Protein AF-A0AAE1R6Q3-F1 (afdb_monomer)

InterPro domains:
  IPR003698 Lipoyl synthase [PTHR10949] (1-65)
  IPR058240 Radical SAM superfamily [SSF102114] (2-63)

Foldseek 3Di:
DEAEQDDAPDPVDDDRPDDDDQVVQVVVQVVCVVVVDQDYHTDHPIDPPVCPVVSVVVSVVVVVVVVVVD

Radius of gyration: 15.52 Å; Cα contacts (8 Å, |Δi|>4): 62; chains: 1; bounding box: 43×26×36 Å

Organism: NCBI:txid243964

Secondary structure (DSSP, 8-state):
-EE------STTSPPP-----HHHHHHHHHHHHHTT-S--EESTT--TTTTHHHHHHHHHHHHHHHHHT-

Sequence (70 aa):
MTFGQYMRPSKRHMPVSEYITPEAFENYRVLGMQMGFRYVASGPMVRSSYKAGEFYIKSMIESDRAASTS

Nearest PDB structures (foldseek):
  4u0p-assembly1_B  TM=9.912E-01  e=2.378E-03  Thermosynechococcus vestitus BP-1
  5exk-assembly4_G  TM=9.517E-01  e=2.378E-03  Mycobacterium tuberculosis H37Rv
  4u0o-assembly1_B  TM=9.484E-01  e=2.728E-03  Thermosynechococcus vestitus BP-1

pLDDT: mean 90.36, std 8.91, range [51.5, 98.0]

Solvent-accessible surface area (backbone atoms only — not comparable to full-atom values): 4317 Å² total; per-residue (Å²): 90,68,42,48,53,82,73,63,88,47,93,88,47,73,76,76,89,74,86,82,51,73,66,58,27,49,51,52,29,53,51,40,45,74,72,64,46,92,48,58,50,47,32,66,86,43,48,86,71,61,62,44,69,62,53,52,53,50,51,51,54,53,50,54,53,56,61,75,77,108

Mean predicted aligned error: 5.34 Å

Structure (mmCIF, N/CA/C/O backbone):
data_AF-A0AAE1R6Q3-F1
#
_entry.id   AF-A0AAE1R6Q3-F1
#
loop_
_atom_site.group_PDB
_atom_site.id
_atom_site.type_symbol
_atom_site.label_atom_id
_atom_site.label_alt_id
_atom_site.label_comp_id
_atom_site.label_asym_id
_atom_site.label_entity_id
_atom_site.label_seq_id
_atom_site.pdbx_PDB_ins_code
_atom_site.Cartn_x
_atom_site.Cartn_y
_atom_site.Cartn_z
_atom_site.occupancy
_atom_site.B_iso_or_equiv
_atom_site.auth_seq_id
_atom_site.auth_comp_id
_atom_site.auth_asym_id
_atom_site.auth_atom_id
_atom_site.pdbx_PDB_model_num
ATOM 1 N N . MET A 1 1 ? -7.511 -3.294 4.973 1.00 91.81 1 MET A N 1
ATOM 2 C CA . MET A 1 1 ? -6.898 -3.551 3.654 1.00 91.81 1 MET A CA 1
ATOM 3 C C . MET A 1 1 ? -5.485 -2.981 3.634 1.00 91.81 1 MET A C 1
ATOM 5 O O . MET A 1 1 ? -5.235 -1.996 4.319 1.00 91.81 1 MET A O 1
ATOM 9 N N . THR A 1 2 ? -4.557 -3.609 2.911 1.00 94.62 2 THR A N 1
ATOM 10 C CA . THR A 1 2 ? -3.152 -3.171 2.844 1.00 94.62 2 THR A CA 1
ATOM 11 C C . THR A 1 2 ? -2.653 -3.169 1.400 1.00 94.62 2 THR A C 1
ATOM 13 O O . THR A 1 2 ? -2.774 -4.195 0.735 1.00 94.62 2 THR A O 1
ATOM 16 N N . PHE A 1 3 ? -2.039 -2.077 0.948 1.00 96.06 3 PHE A N 1
ATOM 17 C CA . PHE A 1 3 ? -1.363 -1.967 -0.347 1.00 96.06 3 PHE A CA 1
ATOM 18 C C . PHE A 1 3 ? 0.130 -1.740 -0.135 1.00 96.06 3 PHE A C 1
ATOM 20 O O . PHE A 1 3 ? 0.521 -0.789 0.540 1.00 96.06 3 PHE A O 1
ATOM 27 N N . GLY A 1 4 ? 0.959 -2.610 -0.711 1.00 96.06 4 GLY A N 1
ATOM 28 C CA . GLY A 1 4 ? 2.414 -2.560 -0.591 1.00 96.06 4 GLY A CA 1
ATOM 29 C C . GLY A 1 4 ? 3.108 -2.753 -1.932 1.00 96.06 4 GLY A C 1
ATOM 30 O O . GLY A 1 4 ? 2.543 -3.362 -2.839 1.00 96.06 4 GLY A O 1
ATOM 31 N N . GLN A 1 5 ? 4.345 -2.269 -2.057 1.00 97.62 5 GLN A N 1
ATOM 32 C CA . GLN A 1 5 ? 5.151 -2.523 -3.251 1.00 97.62 5 GLN A CA 1
ATOM 33 C C . GLN A 1 5 ? 5.541 -4.001 -3.308 1.00 97.62 5 GLN A C 1
ATOM 35 O O . GLN A 1 5 ? 6.081 -4.556 -2.343 1.00 97.62 5 GLN A O 1
ATOM 40 N N . TYR A 1 6 ? 5.337 -4.620 -4.470 1.00 96.94 6 TYR A N 1
ATOM 41 C CA . TYR A 1 6 ? 5.916 -5.925 -4.743 1.00 96.94 6 TYR A CA 1
ATOM 42 C C . TYR A 1 6 ? 7.439 -5.801 -4.822 1.00 96.94 6 TYR A C 1
ATOM 44 O O . TYR A 1 6 ? 7.982 -5.136 -5.707 1.00 96.94 6 TYR A O 1
ATOM 52 N N . MET A 1 7 ? 8.117 -6.455 -3.882 1.00 95.38 7 MET A N 1
ATOM 53 C CA . MET A 1 7 ? 9.570 -6.558 -3.846 1.00 95.38 7 MET A CA 1
ATOM 54 C C . MET A 1 7 ? 9.948 -7.964 -4.275 1.00 95.38 7 MET A C 1
ATOM 56 O O . MET A 1 7 ? 9.758 -8.926 -3.530 1.00 95.38 7 MET A O 1
ATOM 60 N N . ARG A 1 8 ? 10.457 -8.077 -5.501 1.00 96.75 8 ARG A N 1
ATOM 61 C CA . ARG A 1 8 ? 10.873 -9.348 -6.089 1.00 96.75 8 ARG A CA 1
ATOM 62 C C . ARG A 1 8 ? 11.962 -10.005 -5.222 1.00 96.75 8 ARG A C 1
ATOM 64 O O . ARG A 1 8 ? 13.053 -9.444 -5.137 1.00 96.75 8 ARG A O 1
ATOM 71 N N . PRO A 1 9 ? 11.733 -11.200 -4.640 1.00 96.56 9 PRO A N 1
ATOM 72 C CA . PRO A 1 9 ? 12.717 -11.825 -3.750 1.00 96.56 9 PRO A CA 1
ATOM 73 C C . PRO A 1 9 ? 13.976 -12.314 -4.474 1.00 96.56 9 PRO A C 1
ATOM 75 O O . PRO A 1 9 ? 15.070 -12.302 -3.922 1.00 96.56 9 PRO A O 1
ATOM 78 N N . SER A 1 10 ? 13.830 -12.787 -5.717 1.00 96.94 10 SER A N 1
ATOM 79 C CA . SER A 1 10 ? 14.948 -13.265 -6.537 1.00 96.94 10 SER A CA 1
ATOM 80 C C . SER A 1 10 ? 14.609 -13.260 -8.029 1.00 96.94 10 SER A C 1
ATOM 82 O O . SER A 1 10 ? 13.440 -13.173 -8.410 1.00 96.94 10 SER A O 1
ATOM 84 N N . LYS A 1 11 ? 15.620 -13.457 -8.887 1.00 95.75 11 LYS A N 1
ATOM 85 C CA . LYS A 1 11 ? 15.470 -13.533 -10.354 1.00 95.75 11 LYS A CA 1
ATOM 86 C C . LYS A 1 11 ? 14.568 -14.673 -10.858 1.00 95.75 11 LYS A C 1
ATOM 88 O O . LYS A 1 11 ? 14.210 -14.672 -12.028 1.00 95.75 11 LYS A O 1
ATOM 93 N N . ARG A 1 12 ? 14.202 -15.638 -10.008 1.00 97.38 12 ARG A N 1
ATOM 94 C CA . ARG A 1 12 ? 13.263 -16.717 -10.367 1.00 97.38 12 ARG A CA 1
ATOM 95 C C . ARG A 1 12 ? 11.795 -16.318 -10.201 1.00 97.38 12 ARG A C 1
ATOM 97 O O . ARG A 1 12 ? 10.928 -16.965 -10.767 1.00 97.38 12 ARG A O 1
ATOM 104 N N . HIS A 1 13 ? 11.520 -15.266 -9.432 1.00 98.00 13 HIS A N 1
ATOM 105 C CA . HIS A 1 13 ? 10.165 -14.767 -9.212 1.00 98.00 13 HIS A CA 1
ATOM 106 C C . HIS A 1 13 ? 9.749 -13.810 -10.329 1.00 98.00 13 HIS A C 1
ATOM 108 O O . HIS A 1 13 ? 10.605 -13.336 -11.085 1.00 98.00 13 HIS A O 1
ATOM 114 N N . MET A 1 14 ? 8.454 -13.495 -10.395 1.00 97.38 14 MET A N 1
ATOM 115 C CA . MET A 1 14 ? 7.895 -12.536 -11.348 1.00 97.38 14 MET A CA 1
ATOM 116 C C . MET A 1 14 ? 8.712 -11.228 -11.352 1.00 97.38 14 MET A C 1
ATOM 118 O O . MET A 1 14 ? 9.088 -10.739 -10.282 1.00 97.38 14 MET A O 1
ATOM 122 N N . PRO A 1 15 ? 9.078 -10.682 -12.525 1.00 97.56 15 PRO A N 1
ATOM 123 C CA . PRO A 1 15 ? 9.755 -9.394 -12.589 1.00 97.56 15 PRO A CA 1
ATOM 124 C C . PRO A 1 15 ? 8.849 -8.281 -12.053 1.00 97.56 15 PRO A C 1
ATOM 126 O O . PRO A 1 15 ? 7.627 -8.347 -12.166 1.00 97.56 15 PRO A O 1
ATOM 129 N N . VAL A 1 16 ? 9.461 -7.253 -11.465 1.00 96.94 16 VAL A N 1
ATOM 130 C CA . VAL A 1 16 ? 8.734 -6.034 -11.099 1.00 96.94 16 VAL A CA 1
ATOM 131 C C . VAL A 1 16 ? 8.338 -5.333 -12.394 1.00 96.94 16 VAL A C 1
ATOM 133 O O . VAL A 1 16 ? 9.215 -5.000 -13.186 1.00 96.94 16 VAL A O 1
ATOM 136 N N . SER A 1 17 ? 7.036 -5.145 -12.610 1.00 96.75 17 SER A N 1
ATOM 137 C CA . SER A 1 17 ? 6.536 -4.397 -13.769 1.00 96.75 17 SER A CA 1
ATOM 138 C C . SER A 1 17 ? 6.740 -2.894 -13.589 1.00 96.75 17 SER A C 1
ATOM 140 O O . SER A 1 17 ? 7.121 -2.211 -14.530 1.00 96.75 17 SER A O 1
ATOM 142 N N . GLU A 1 18 ? 6.496 -2.388 -12.378 1.00 97.12 18 GLU A N 1
ATOM 143 C CA . GLU A 1 18 ? 6.564 -0.962 -12.065 1.00 97.12 18 GLU A CA 1
ATOM 144 C C . GLU A 1 18 ? 6.855 -0.736 -10.572 1.00 97.12 18 GLU A C 1
ATOM 146 O O . GLU A 1 18 ? 6.456 -1.533 -9.710 1.00 97.12 18 GLU A O 1
ATOM 151 N N . TYR A 1 19 ? 7.552 0.363 -10.276 1.00 96.88 19 TYR A N 1
ATOM 152 C CA . TYR A 1 19 ? 7.703 0.901 -8.928 1.00 96.88 19 TYR A CA 1
ATOM 153 C C . TYR A 1 19 ? 6.735 2.062 -8.741 1.00 96.88 19 TYR A C 1
ATOM 155 O O . TYR A 1 19 ? 6.873 3.104 -9.376 1.00 96.88 19 TYR A O 1
ATOM 163 N N . ILE A 1 20 ? 5.758 1.867 -7.863 1.00 97.69 20 ILE A N 1
ATOM 164 C CA . ILE A 1 20 ? 4.644 2.795 -7.692 1.00 97.69 20 ILE A CA 1
ATOM 165 C C . ILE A 1 20 ? 5.085 4.021 -6.884 1.00 97.69 20 ILE A C 1
ATOM 167 O O . ILE A 1 20 ? 5.792 3.902 -5.877 1.00 97.69 20 ILE A O 1
ATOM 171 N N . THR A 1 21 ? 4.651 5.209 -7.311 1.00 97.69 21 THR A N 1
ATOM 172 C CA . THR A 1 21 ? 4.980 6.470 -6.636 1.00 97.69 21 THR A CA 1
ATOM 173 C C . THR A 1 21 ? 4.257 6.601 -5.289 1.00 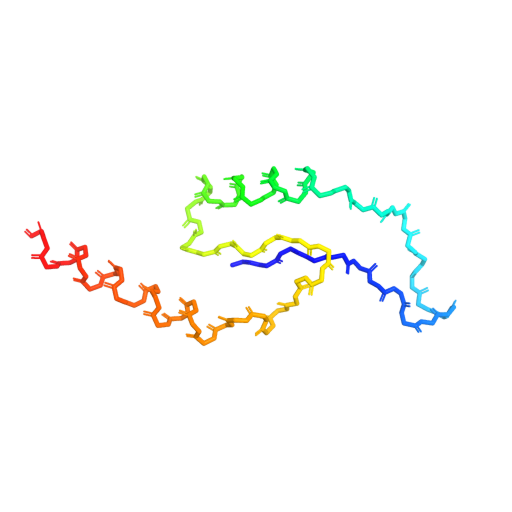97.69 21 THR A C 1
ATOM 175 O O . THR A 1 21 ? 3.162 6.056 -5.109 1.00 97.69 21 THR A O 1
ATOM 178 N N . PRO A 1 22 ? 4.816 7.360 -4.327 1.00 96.31 22 PRO A N 1
ATOM 179 C CA . PRO A 1 22 ? 4.127 7.651 -3.068 1.00 96.31 22 PRO A CA 1
ATOM 180 C C . PRO A 1 22 ? 2.732 8.271 -3.257 1.00 96.31 22 PRO A C 1
ATOM 182 O O . PRO A 1 22 ? 1.812 7.933 -2.519 1.00 96.31 22 PRO A O 1
ATOM 185 N N . GLU A 1 23 ? 2.556 9.120 -4.273 1.00 97.81 23 GLU A N 1
ATOM 186 C CA . GLU A 1 23 ? 1.270 9.746 -4.608 1.00 97.81 23 GLU A CA 1
ATOM 187 C C . GLU A 1 23 ? 0.216 8.718 -5.045 1.00 97.81 23 GLU A C 1
ATOM 189 O O . GLU A 1 23 ? -0.920 8.747 -4.577 1.00 97.81 23 GLU A O 1
ATOM 194 N N . ALA A 1 24 ? 0.594 7.745 -5.878 1.00 97.88 24 ALA A N 1
ATOM 195 C CA . ALA A 1 24 ? -0.317 6.678 -6.280 1.00 97.88 24 ALA A CA 1
ATOM 196 C C . ALA A 1 24 ? -0.746 5.808 -5.084 1.00 97.88 24 ALA A C 1
ATOM 198 O O . ALA A 1 24 ? -1.919 5.447 -4.973 1.00 97.88 24 ALA A O 1
ATOM 199 N N . PHE A 1 25 ? 0.164 5.527 -4.141 1.00 98.00 25 PHE A N 1
ATOM 200 C CA . PHE A 1 25 ? -0.207 4.854 -2.892 1.00 98.00 25 PHE A CA 1
ATOM 201 C C . PHE A 1 25 ? -1.221 5.663 -2.075 1.00 98.00 25 PHE A C 1
ATOM 203 O O . PHE A 1 25 ? -2.150 5.069 -1.519 1.00 98.00 25 PHE A O 1
ATOM 210 N N . GLU A 1 26 ? -1.089 6.987 -2.021 1.00 97.19 26 GLU A N 1
ATOM 211 C CA . GLU A 1 26 ? -2.061 7.839 -1.334 1.00 97.19 26 GLU A CA 1
ATOM 212 C C . GLU A 1 26 ? -3.437 7.790 -2.012 1.00 97.19 26 GLU A C 1
ATOM 214 O O . GLU A 1 26 ? -4.453 7.616 -1.336 1.00 97.19 26 GLU A O 1
ATOM 219 N N . ASN A 1 27 ? -3.478 7.796 -3.346 1.00 97.75 27 ASN A N 1
ATOM 220 C CA . ASN A 1 27 ? -4.725 7.632 -4.095 1.00 97.75 27 ASN A CA 1
ATOM 221 C C . ASN A 1 27 ? -5.416 6.293 -3.780 1.00 97.75 27 ASN A C 1
ATOM 223 O O . ASN A 1 27 ? -6.626 6.261 -3.542 1.00 97.75 27 ASN A O 1
ATOM 227 N N . TYR A 1 28 ? -4.666 5.188 -3.682 1.00 97.19 28 TYR A N 1
ATOM 228 C CA . TYR A 1 28 ? -5.226 3.889 -3.278 1.00 97.19 28 TYR A CA 1
ATOM 229 C C . TYR A 1 28 ? -5.748 3.886 -1.843 1.00 97.19 2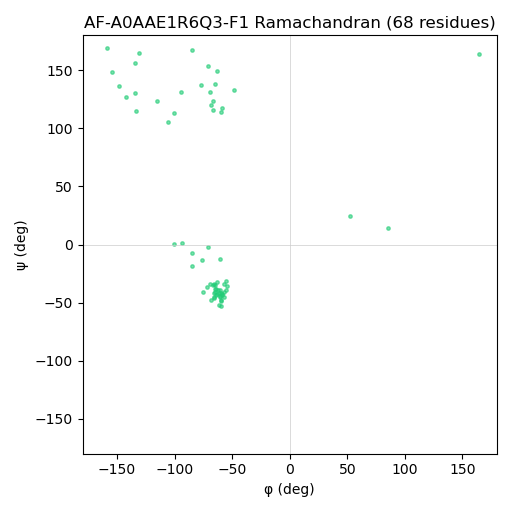8 TYR A C 1
ATOM 231 O O . TYR A 1 28 ? -6.755 3.236 -1.549 1.00 97.19 28 TYR A O 1
ATOM 239 N N . ARG A 1 29 ? -5.088 4.623 -0.941 1.00 96.06 29 ARG A N 1
ATOM 240 C CA . ARG A 1 29 ? -5.561 4.793 0.433 1.00 96.06 29 ARG A CA 1
ATOM 241 C C . ARG A 1 29 ? -6.922 5.480 0.438 1.00 96.06 29 ARG A C 1
ATOM 243 O O . ARG A 1 29 ? -7.852 4.952 1.042 1.00 96.06 29 ARG A O 1
ATOM 250 N N . VAL A 1 30 ? -7.043 6.618 -0.247 1.00 97.25 30 VAL A N 1
ATOM 251 C CA . VAL A 1 30 ? -8.289 7.394 -0.338 1.00 97.25 30 VAL A CA 1
ATOM 252 C C . VAL A 1 30 ? -9.407 6.557 -0.951 1.00 97.25 30 VAL A C 1
ATOM 254 O O . VAL A 1 30 ? -10.479 6.460 -0.356 1.00 97.25 30 VAL A O 1
ATOM 257 N N . LEU A 1 31 ? -9.141 5.883 -2.072 1.00 97.44 31 LEU A N 1
ATOM 258 C CA . LEU A 1 31 ? -10.122 5.034 -2.743 1.00 97.44 31 LEU A CA 1
ATOM 259 C C . LEU A 1 31 ? -10.600 3.887 -1.842 1.00 97.44 31 LEU A C 1
ATOM 261 O O . LEU A 1 31 ? -11.798 3.645 -1.723 1.00 97.44 31 LEU A O 1
ATOM 265 N N . GLY A 1 32 ? -9.681 3.210 -1.149 1.00 95.56 32 GLY A N 1
ATOM 266 C CA . GLY A 1 32 ? -10.043 2.157 -0.202 1.00 95.56 32 GLY A CA 1
ATOM 267 C C . GLY A 1 32 ? -10.890 2.684 0.962 1.00 95.56 32 GLY A C 1
ATO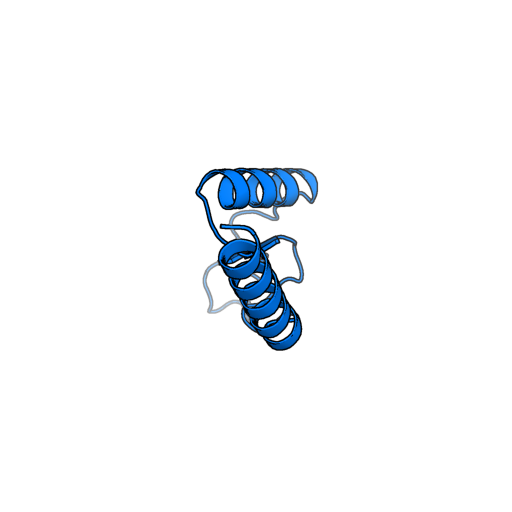M 268 O O . GLY A 1 32 ? -11.846 2.035 1.376 1.00 95.56 32 GLY A O 1
ATOM 269 N N . MET A 1 33 ? -10.594 3.878 1.475 1.00 93.94 33 MET A N 1
ATOM 270 C CA . MET A 1 33 ? -11.434 4.485 2.512 1.00 93.94 33 MET A CA 1
ATOM 271 C C . MET A 1 33 ? -12.837 4.817 1.975 1.00 93.94 33 MET A C 1
ATOM 273 O O . MET A 1 33 ? -13.823 4.538 2.651 1.00 93.94 33 MET A O 1
ATOM 277 N N . GLN A 1 34 ? -12.946 5.341 0.749 1.00 96.38 34 GLN A N 1
ATOM 278 C CA . GLN A 1 34 ? -14.231 5.633 0.092 1.00 96.38 34 GLN A CA 1
ATOM 279 C C . GLN A 1 34 ? -15.073 4.377 -0.166 1.00 96.38 34 GLN 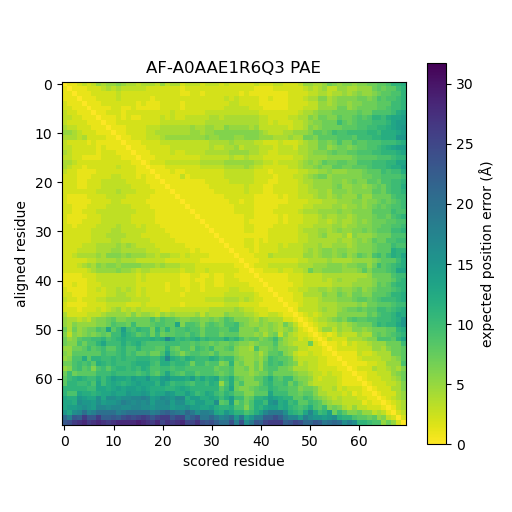A C 1
ATOM 281 O O . GLN A 1 34 ? -16.296 4.432 -0.086 1.00 96.38 34 GLN A O 1
ATOM 286 N N . MET A 1 35 ? -14.432 3.234 -0.417 1.00 96.06 35 MET A N 1
ATOM 287 C CA . MET A 1 35 ? -15.098 1.932 -0.552 1.00 96.06 35 MET A CA 1
ATOM 288 C C . MET A 1 35 ? -15.641 1.373 0.778 1.00 96.06 35 MET A C 1
ATOM 290 O O . MET A 1 35 ? -16.241 0.302 0.789 1.00 96.06 35 MET A O 1
ATOM 294 N N . GLY A 1 36 ? -15.431 2.064 1.905 1.00 92.56 36 GLY A N 1
ATOM 295 C CA . GLY A 1 36 ? -15.951 1.660 3.213 1.00 92.56 36 GLY A CA 1
ATOM 296 C C . GLY A 1 36 ? -15.066 0.667 3.967 1.00 92.56 36 GLY A C 1
ATOM 297 O O . GLY A 1 36 ? -15.499 0.078 4.960 1.00 92.56 36 GLY A O 1
ATOM 298 N N . PHE A 1 37 ? -13.812 0.468 3.546 1.00 91.12 37 PHE A N 1
ATOM 299 C CA . PHE A 1 37 ? -12.875 -0.310 4.351 1.00 91.12 37 PHE A CA 1
ATOM 300 C C . PHE A 1 37 ? -12.572 0.434 5.655 1.00 91.12 37 PHE A C 1
ATOM 302 O O . PHE A 1 37 ? -12.064 1.551 5.642 1.00 91.12 37 PHE A O 1
ATOM 309 N N . ARG A 1 38 ? -12.809 -0.232 6.792 1.00 86.75 38 ARG A N 1
ATOM 310 C CA . ARG A 1 38 ? -12.565 0.324 8.140 1.00 86.75 38 ARG A CA 1
ATOM 311 C C . ARG A 1 38 ? -11.135 0.819 8.342 1.00 86.75 38 ARG A C 1
ATOM 313 O O . ARG A 1 38 ? -10.886 1.737 9.111 1.00 86.75 38 ARG A O 1
ATOM 320 N N . TYR A 1 39 ? -10.186 0.177 7.670 1.00 88.25 39 TYR A N 1
ATOM 321 C CA . TYR A 1 39 ? -8.790 0.558 7.734 1.00 88.25 39 TYR A CA 1
ATOM 322 C C . TYR A 1 39 ? -8.071 0.263 6.418 1.00 88.25 39 TYR A C 1
ATOM 324 O O . TYR A 1 39 ? -8.219 -0.831 5.860 1.00 88.25 39 TYR A O 1
ATOM 332 N N . VAL A 1 40 ? -7.245 1.207 5.960 1.00 93.44 40 VAL A N 1
ATOM 333 C CA . VAL A 1 40 ? -6.397 1.065 4.772 1.00 93.44 40 VAL A CA 1
ATOM 334 C C . VAL A 1 40 ? -4.975 1.541 5.078 1.00 93.44 40 VAL A C 1
ATOM 336 O O . VAL A 1 40 ? -4.757 2.728 5.311 1.00 93.44 40 VAL A O 1
ATOM 339 N N . ALA A 1 41 ? -4.003 0.625 5.046 1.00 94.06 41 ALA A N 1
ATOM 340 C CA . ALA A 1 41 ? -2.580 0.972 4.975 1.00 94.06 41 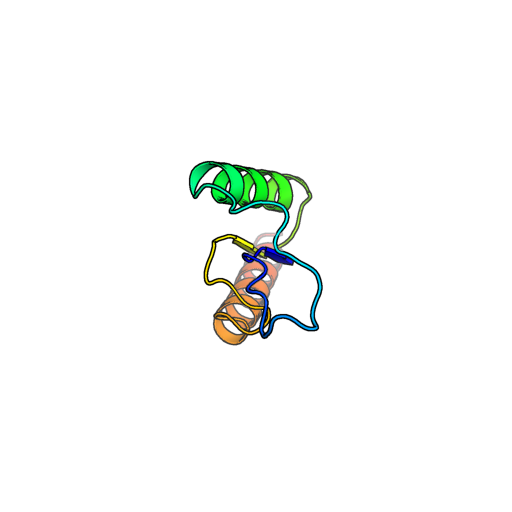ALA A CA 1
ATOM 341 C C . ALA A 1 41 ? -2.146 0.959 3.513 1.00 94.06 41 ALA A C 1
ATOM 343 O O . ALA A 1 41 ? -2.399 -0.019 2.815 1.00 94.06 41 ALA A O 1
ATOM 344 N N . SER A 1 42 ? -1.457 1.995 3.051 1.00 97.25 42 SER A N 1
ATOM 345 C CA . SER A 1 42 ? -0.963 2.060 1.676 1.00 97.25 42 SER A CA 1
ATOM 346 C C . SER A 1 42 ? 0.412 2.710 1.652 1.00 97.25 42 SER A C 1
ATOM 348 O O . SER A 1 42 ? 0.590 3.780 2.228 1.00 97.25 42 SER A O 1
ATOM 350 N N . GLY A 1 43 ? 1.395 2.053 1.040 1.00 96.06 43 GLY A N 1
ATOM 351 C CA . GLY A 1 43 ? 2.741 2.601 0.892 1.00 96.06 43 GLY A CA 1
ATOM 352 C C . GLY A 1 43 ? 3.787 1.552 0.509 1.00 96.06 43 GLY A C 1
ATOM 353 O O . GLY A 1 43 ? 3.561 0.358 0.704 1.00 96.06 43 GLY A O 1
ATOM 354 N N . PRO A 1 44 ? 4.979 1.954 0.032 1.00 95.69 44 PRO A N 1
ATOM 355 C CA . PRO A 1 44 ? 5.954 1.021 -0.546 1.00 95.69 44 PRO A CA 1
ATOM 356 C C . PRO A 1 44 ? 6.371 -0.116 0.404 1.00 95.69 44 PRO A C 1
ATOM 358 O O . PRO A 1 44 ? 6.465 -1.286 0.021 1.00 95.69 44 PRO A O 1
ATOM 361 N N . MET A 1 45 ? 6.563 0.218 1.681 1.00 94.06 45 MET A N 1
ATOM 362 C CA . MET A 1 45 ? 7.034 -0.716 2.708 1.00 94.06 45 MET A CA 1
ATOM 363 C C . ME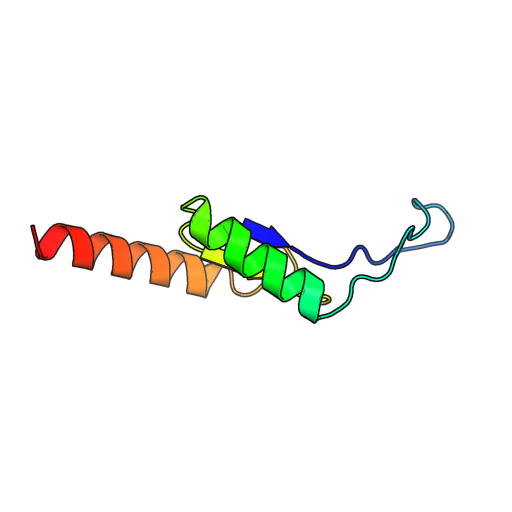T A 1 45 ? 5.905 -1.393 3.494 1.00 94.06 45 MET A C 1
ATOM 365 O O . MET A 1 45 ? 6.180 -2.205 4.375 1.00 94.06 45 MET A O 1
ATOM 369 N N . VAL A 1 46 ? 4.640 -1.103 3.179 1.00 94.56 46 VAL A N 1
ATOM 370 C CA . VAL A 1 46 ? 3.499 -1.734 3.848 1.00 94.56 46 VAL A CA 1
ATOM 371 C C . VAL A 1 46 ? 3.487 -3.232 3.542 1.00 94.56 46 VAL A C 1
ATOM 373 O O . VAL A 1 46 ? 3.744 -3.677 2.420 1.00 94.56 46 VAL A O 1
ATOM 376 N N . ARG A 1 47 ? 3.197 -4.027 4.568 1.00 92.50 47 ARG A N 1
ATOM 377 C CA . ARG A 1 47 ? 3.004 -5.479 4.499 1.00 92.50 47 ARG A CA 1
ATOM 378 C C . ARG A 1 47 ? 1.710 -5.838 5.216 1.00 92.50 47 ARG A C 1
ATOM 380 O O . ARG A 1 47 ? 1.187 -5.030 5.976 1.00 92.50 47 ARG A O 1
ATOM 387 N N . SER A 1 48 ? 1.213 -7.050 4.996 1.00 87.31 48 SER A N 1
ATOM 388 C CA . SER A 1 48 ? -0.053 -7.514 5.580 1.00 87.31 48 SER A CA 1
ATOM 389 C C . SER A 1 48 ? -0.080 -7.442 7.110 1.00 87.31 48 SER A C 1
ATOM 391 O O . SER A 1 48 ? -1.117 -7.144 7.690 1.00 87.31 48 SER A O 1
ATOM 393 N N . SER A 1 49 ? 1.059 -7.663 7.768 1.00 85.38 49 SER A N 1
ATOM 394 C CA . SER A 1 49 ? 1.190 -7.578 9.227 1.00 85.38 49 SER A CA 1
ATOM 395 C C . SER A 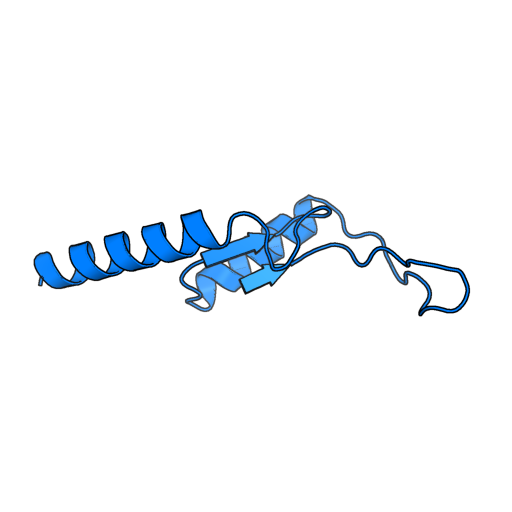1 49 ? 1.458 -6.166 9.754 1.00 85.38 49 SER A C 1
ATOM 397 O O . SER A 1 49 ? 1.464 -5.968 10.970 1.00 85.38 49 SER A O 1
ATOM 399 N N . TYR A 1 50 ? 1.689 -5.177 8.882 1.00 81.50 50 TYR A N 1
ATOM 400 C CA . TYR A 1 50 ? 2.048 -3.825 9.301 1.00 81.50 50 TYR A CA 1
ATOM 401 C C . TYR A 1 50 ? 0.945 -3.234 10.183 1.00 81.50 50 TYR A C 1
ATOM 403 O O . TYR A 1 50 ? -0.170 -3.010 9.714 1.00 81.50 50 TYR A O 1
ATOM 411 N N . LYS A 1 51 ? 1.271 -3.007 11.465 1.00 78.50 51 LYS A N 1
ATOM 412 C CA . LYS A 1 51 ? 0.383 -2.423 12.486 1.00 78.50 51 LYS A CA 1
ATOM 413 C C . LYS A 1 51 ? -0.987 -3.118 12.617 1.00 78.50 51 LYS A C 1
ATOM 415 O O . LYS A 1 51 ? -1.940 -2.528 13.118 1.00 78.50 51 LYS A O 1
ATOM 420 N N . ALA A 1 52 ? -1.091 -4.393 12.231 1.00 81.38 52 ALA A N 1
ATOM 421 C CA . ALA A 1 52 ? -2.359 -5.127 12.223 1.00 81.38 52 ALA A CA 1
ATOM 422 C C . ALA A 1 52 ? -3.066 -5.132 13.595 1.00 81.38 52 ALA A C 1
ATOM 424 O O . ALA A 1 52 ? -4.281 -4.957 13.654 1.00 81.38 52 ALA A O 1
ATOM 425 N N . GLY A 1 53 ? -2.308 -5.259 14.692 1.00 78.44 53 GLY A N 1
ATOM 426 C CA . GLY A 1 53 ? -2.849 -5.205 16.057 1.00 78.44 53 GLY A CA 1
ATOM 427 C C . GLY A 1 53 ? -3.418 -3.832 16.434 1.00 78.44 53 GLY A C 1
ATOM 428 O O . GLY A 1 53 ? -4.541 -3.752 16.925 1.00 78.44 53 GLY A O 1
ATOM 429 N N . GLU A 1 54 ? -2.691 -2.749 16.139 1.00 82.50 54 GLU A N 1
ATOM 430 C CA . GLU A 1 54 ? -3.167 -1.373 16.364 1.00 82.50 54 GLU A CA 1
ATOM 431 C C . GLU A 1 54 ? -4.465 -1.106 15.592 1.00 82.50 54 GLU A C 1
ATOM 433 O O . GLU A 1 54 ? -5.404 -0.522 16.131 1.00 82.50 54 GLU A O 1
ATOM 438 N N . PHE A 1 55 ? -4.547 -1.567 14.340 1.00 78.00 55 PHE A N 1
ATOM 439 C CA . PHE A 1 55 ? -5.730 -1.354 13.505 1.00 78.00 55 PHE A CA 1
ATOM 440 C C . PHE A 1 55 ? -6.926 -2.187 13.929 1.00 78.00 55 PHE A C 1
ATOM 442 O O . PHE A 1 55 ? -8.049 -1.689 13.879 1.00 78.00 55 PHE A O 1
ATOM 449 N N . TYR A 1 56 ? -6.698 -3.419 14.379 1.00 79.38 56 TYR A N 1
ATOM 450 C CA . TYR A 1 56 ? -7.761 -4.247 14.930 1.00 79.38 56 TYR A CA 1
ATOM 451 C C . TYR A 1 56 ? -8.394 -3.566 16.149 1.00 79.38 56 TYR A C 1
ATOM 453 O O . TYR A 1 56 ? -9.595 -3.295 16.140 1.00 79.38 56 TYR A O 1
ATOM 461 N N . ILE A 1 57 ? -7.571 -3.173 17.127 1.00 81.62 57 ILE A N 1
ATOM 462 C CA . ILE A 1 57 ? -8.025 -2.490 18.346 1.00 81.62 57 ILE A CA 1
ATOM 463 C C . ILE A 1 57 ? -8.729 -1.172 18.007 1.00 81.62 57 ILE A C 1
ATOM 465 O O . ILE A 1 57 ? -9.835 -0.928 18.484 1.00 81.62 57 ILE A O 1
ATOM 469 N N . LYS A 1 58 ? -8.138 -0.341 17.139 1.00 82.69 58 LYS A N 1
ATOM 470 C CA . LYS A 1 58 ? -8.744 0.926 16.708 1.00 82.69 58 LYS A CA 1
ATOM 471 C C . LYS A 1 58 ? -10.126 0.712 16.084 1.00 82.69 58 LYS A C 1
ATOM 473 O O . LYS A 1 58 ? -11.062 1.419 16.442 1.00 82.69 58 LYS A O 1
ATOM 478 N N . SER A 1 59 ? -10.263 -0.284 15.207 1.00 81.75 59 SER A N 1
ATOM 479 C CA . SER A 1 59 ? -11.537 -0.577 14.546 1.00 81.75 59 SER A CA 1
ATOM 480 C C . SER A 1 59 ? -12.622 -1.055 15.516 1.00 81.75 59 SER A C 1
ATOM 482 O O . SER A 1 59 ? -13.790 -0.722 15.322 1.00 81.75 59 SER A O 1
ATOM 484 N N . MET A 1 60 ? -12.253 -1.791 16.574 1.00 83.56 60 MET A N 1
ATOM 485 C CA . MET A 1 60 ? -13.189 -2.188 17.631 1.00 83.56 60 MET A CA 1
ATOM 486 C C . MET A 1 60 ? -13.638 -0.970 18.443 1.00 83.56 60 MET A C 1
ATOM 488 O O . MET A 1 60 ? -14.834 -0.747 18.570 1.00 83.56 60 MET A O 1
ATOM 492 N N . ILE A 1 61 ? -12.700 -0.117 18.879 1.00 82.38 61 ILE A N 1
ATOM 493 C CA . ILE A 1 61 ? -13.013 1.109 19.637 1.00 82.38 61 ILE A CA 1
ATOM 494 C C . ILE A 1 61 ? -13.933 2.044 18.840 1.00 82.38 61 ILE A C 1
ATOM 496 O O . ILE A 1 61 ? -14.871 2.616 19.392 1.00 82.38 61 ILE A O 1
ATOM 500 N N . GLU A 1 62 ? -13.669 2.231 17.546 1.00 84.19 62 GLU A N 1
ATOM 501 C CA . GLU A 1 62 ? -14.512 3.059 16.676 1.00 84.19 62 GLU A CA 1
ATOM 502 C C . GLU A 1 62 ? -15.914 2.462 16.499 1.00 84.19 62 GLU A C 1
ATOM 504 O O . GLU A 1 62 ? -16.896 3.204 16.521 1.00 84.19 62 GLU A O 1
ATOM 509 N N . SER A 1 63 ? -16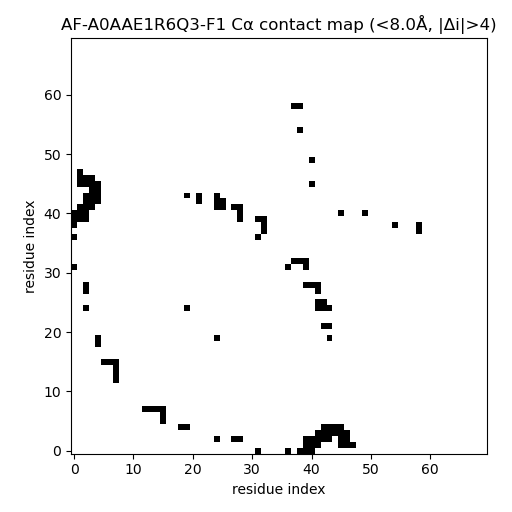.015 1.134 16.386 1.00 82.38 63 SER A N 1
ATOM 510 C CA . SER A 1 63 ? -17.303 0.434 16.292 1.00 82.38 63 SER A CA 1
ATOM 511 C C . SER A 1 63 ? -18.118 0.578 17.582 1.00 82.38 63 SER A C 1
ATOM 513 O O . SER A 1 63 ? -19.299 0.915 17.521 1.00 82.38 63 SER A O 1
ATOM 515 N N . ASP A 1 64 ? -17.481 0.402 18.742 1.00 81.56 64 ASP A N 1
ATOM 516 C CA . ASP A 1 64 ? -18.125 0.537 20.053 1.00 81.56 64 ASP A CA 1
ATOM 517 C C . ASP A 1 64 ? -18.622 1.973 20.288 1.00 81.56 64 ASP A C 1
ATOM 519 O O . ASP A 1 64 ? -19.753 2.186 20.728 1.00 81.56 64 ASP A O 1
ATOM 523 N N . ARG A 1 65 ? -17.815 2.984 19.929 1.00 82.31 65 ARG A N 1
ATOM 524 C CA . ARG A 1 65 ? -18.217 4.401 20.012 1.00 82.31 65 ARG A CA 1
ATOM 525 C C . ARG A 1 65 ? -19.427 4.707 19.134 1.00 82.31 65 ARG A C 1
ATOM 527 O O . ARG A 1 65 ? -20.351 5.379 19.596 1.00 82.31 65 ARG A O 1
ATOM 534 N N . ALA A 1 66 ? -19.441 4.206 17.899 1.00 80.44 66 ALA A N 1
ATOM 535 C CA . ALA A 1 66 ? -20.566 4.395 16.988 1.00 80.44 66 ALA A CA 1
ATOM 536 C C . ALA A 1 66 ? -21.863 3.777 17.543 1.00 80.44 66 ALA A C 1
ATOM 538 O O . ALA A 1 66 ? -22.910 4.421 17.499 1.00 80.44 66 ALA A O 1
ATOM 539 N N . ALA A 1 67 ? -21.780 2.582 18.138 1.00 77.62 67 ALA A N 1
ATOM 540 C CA . ALA A 1 67 ? -22.917 1.913 18.770 1.00 77.62 67 ALA A CA 1
ATOM 541 C C . ALA A 1 67 ? -23.436 2.649 20.019 1.00 77.62 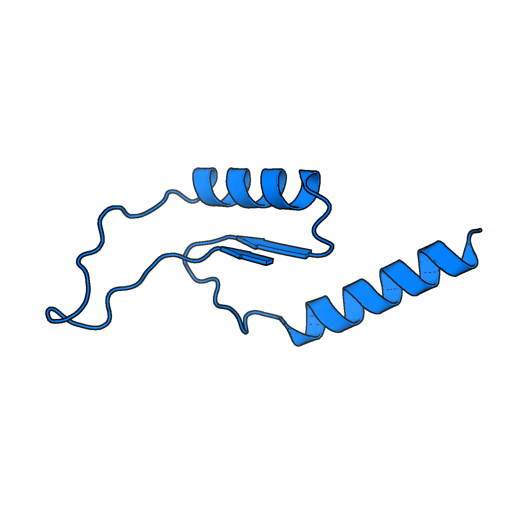67 ALA A C 1
ATOM 543 O O . ALA A 1 67 ? -24.635 2.671 20.250 1.00 77.62 67 ALA A O 1
ATOM 544 N N . SER A 1 68 ? -22.555 3.281 20.803 1.00 74.62 68 SER A N 1
ATOM 545 C CA . SER A 1 68 ? -22.941 4.029 22.015 1.00 74.62 68 SER A CA 1
ATOM 546 C C . SER A 1 68 ? -23.578 5.402 21.761 1.00 74.62 68 SER A C 1
ATOM 548 O O . SER A 1 68 ? -24.120 6.004 22.684 1.00 74.62 68 SER A O 1
ATOM 550 N N . THR A 1 69 ? -23.475 5.919 20.533 1.00 67.31 69 THR A N 1
ATOM 551 C CA . THR A 1 69 ? -23.995 7.245 20.144 1.00 67.31 69 THR A CA 1
ATOM 552 C C . THR A 1 69 ? -25.344 7.138 19.409 1.00 67.31 69 THR A C 1
ATOM 554 O O . THR A 1 69 ? -25.896 8.154 18.993 1.00 67.31 69 THR A O 1
ATOM 557 N N . SER A 1 70 ? -25.862 5.915 19.232 1.00 51.50 70 SER A N 1
ATOM 558 C CA . SER A 1 70 ? -27.169 5.603 18.627 1.00 51.50 70 SER A CA 1
ATOM 559 C C . SER A 1 70 ? -28.159 5.171 19.703 1.00 51.50 70 SER A C 1
ATOM 561 O O . SER A 1 70 ? -29.358 5.483 19.542 1.00 51.50 70 SER A O 1
#